Protein AF-A0A356C2L8-F1 (afdb_monomer_lite)

Radius of gyration: 14.15 Å; chains: 1; bounding box: 34×32×33 Å

Sequence (94 aa):
VMDFDPEETRRQISINTALAPAEWKNHKVNILDTPGYFDFVGDVVAALTVADSGLLVVCASSGVEVGTEKGWDALEQAGLPRAVFMNKMDRENA

pLDDT: mean 84.44, std 12.33, range [52.25, 96.69]

Structure (mmCIF, N/CA/C/O backbone):
data_AF-A0A356C2L8-F1
#
_entry.id   AF-A0A356C2L8-F1
#
loop_
_atom_site.group_PDB
_atom_site.id
_atom_site.type_symbol
_atom_site.label_atom_id
_atom_site.label_alt_id
_atom_site.label_comp_id
_atom_site.label_asym_id
_atom_site.label_entity_id
_atom_site.label_seq_id
_atom_site.pdbx_PDB_ins_code
_atom_site.Cartn_x
_atom_site.Cartn_y
_atom_site.Cartn_z
_atom_site.occupancy
_atom_site.B_iso_or_equiv
_atom_site.auth_seq_id
_atom_site.auth_comp_id
_atom_site.auth_asym_id
_atom_site.auth_atom_id
_atom_site.pdbx_PDB_model_num
ATOM 1 N N . VAL A 1 1 ? 9.010 0.950 -13.894 1.00 52.25 1 VAL A N 1
ATOM 2 C CA . VAL A 1 1 ? 9.833 1.153 -12.682 1.00 52.25 1 VAL A CA 1
ATOM 3 C C . VAL A 1 1 ? 9.160 2.275 -11.918 1.00 52.25 1 VAL A C 1
ATOM 5 O O . VAL A 1 1 ? 8.873 3.275 -12.564 1.00 52.25 1 VAL A O 1
ATOM 8 N N . MET A 1 2 ? 8.765 2.045 -10.662 1.00 60.06 2 MET A N 1
ATOM 9 C CA . MET A 1 2 ? 7.980 3.016 -9.879 1.00 60.06 2 MET A CA 1
ATOM 10 C C . MET A 1 2 ? 8.877 3.995 -9.119 1.00 60.06 2 MET A C 1
ATOM 12 O O . MET A 1 2 ? 8.59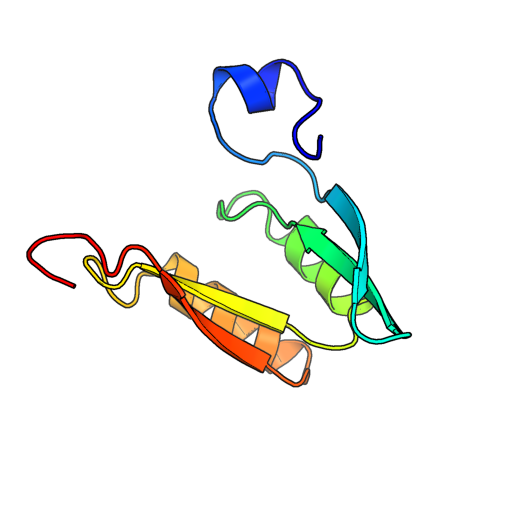2 5.183 -9.143 1.00 60.06 2 MET A O 1
ATOM 16 N N . ASP A 1 3 ? 10.005 3.519 -8.590 1.00 60.50 3 ASP A N 1
ATOM 17 C CA . ASP A 1 3 ? 11.040 4.371 -7.999 1.00 60.50 3 ASP A CA 1
ATOM 18 C C . ASP A 1 3 ? 11.974 4.884 -9.103 1.00 60.50 3 ASP A C 1
ATOM 20 O O . ASP A 1 3 ? 12.747 4.118 -9.688 1.00 60.50 3 ASP A O 1
ATOM 24 N N . PHE A 1 4 ? 11.877 6.167 -9.445 1.00 64.69 4 PHE A N 1
ATOM 25 C CA . PHE A 1 4 ? 12.692 6.777 -10.506 1.00 64.69 4 PHE A CA 1
ATOM 26 C C . PHE A 1 4 ? 13.546 7.943 -10.009 1.00 64.69 4 PHE A C 1
ATOM 28 O O . PHE A 1 4 ? 14.439 8.384 -10.739 1.00 64.69 4 PHE A O 1
ATOM 35 N N . ASP A 1 5 ? 13.323 8.425 -8.782 1.00 66.81 5 ASP A N 1
ATOM 36 C CA . ASP A 1 5 ? 14.184 9.436 -8.188 1.00 66.81 5 ASP A CA 1
ATOM 37 C C . ASP A 1 5 ? 15.522 8.795 -7.744 1.00 66.81 5 ASP A C 1
ATOM 39 O O . ASP A 1 5 ? 15.539 7.754 -7.068 1.00 66.81 5 ASP A O 1
ATOM 43 N N . PRO A 1 6 ? 16.682 9.381 -8.101 1.00 71.12 6 PRO A N 1
ATOM 44 C CA . PRO A 1 6 ? 17.981 8.933 -7.602 1.00 71.12 6 PRO A CA 1
ATOM 45 C C . PRO A 1 6 ? 18.055 8.849 -6.069 1.00 71.12 6 PRO A C 1
ATOM 47 O O . PRO A 1 6 ? 18.832 8.057 -5.531 1.00 71.12 6 PRO A O 1
ATOM 50 N N . GLU A 1 7 ? 17.269 9.662 -5.365 1.00 66.00 7 GLU A N 1
ATOM 51 C CA . GLU A 1 7 ? 17.153 9.678 -3.911 1.00 66.00 7 GLU A CA 1
ATOM 52 C C . GLU A 1 7 ? 16.370 8.455 -3.389 1.00 66.00 7 GLU A C 1
ATOM 54 O O . GLU A 1 7 ? 16.824 7.822 -2.434 1.00 66.00 7 GLU A O 1
ATOM 59 N N . GLU A 1 8 ? 15.272 8.062 -4.051 1.00 65.12 8 GLU A N 1
ATOM 60 C CA . GLU A 1 8 ? 14.485 6.848 -3.745 1.00 65.12 8 GLU A CA 1
ATOM 61 C C . GLU A 1 8 ? 15.345 5.597 -3.911 1.00 65.12 8 GLU A C 1
ATOM 63 O O . GLU A 1 8 ? 15.453 4.764 -3.009 1.00 65.12 8 GLU A O 1
ATOM 68 N N . THR A 1 9 ? 16.068 5.523 -5.032 1.00 66.81 9 THR A N 1
ATOM 69 C CA . THR A 1 9 ? 16.972 4.402 -5.322 1.00 66.81 9 THR A CA 1
ATOM 70 C C . THR A 1 9 ? 18.080 4.297 -4.271 1.00 66.81 9 THR A C 1
ATOM 72 O O . THR A 1 9 ? 18.407 3.199 -3.813 1.00 66.81 9 THR A O 1
ATOM 75 N N . ARG A 1 10 ? 18.655 5.436 -3.858 1.00 67.56 10 ARG A N 1
ATOM 76 C CA . ARG A 1 10 ? 19.739 5.491 -2.865 1.00 67.56 10 ARG A CA 1
ATOM 77 C C . ARG A 1 10 ? 19.261 5.124 -1.462 1.00 67.56 10 ARG A C 1
ATOM 79 O O . ARG A 1 10 ? 20.005 4.479 -0.729 1.00 67.56 10 ARG A O 1
ATOM 86 N N . ARG A 1 11 ? 18.060 5.561 -1.073 1.00 63.91 11 ARG A N 1
ATOM 87 C CA . ARG A 1 11 ? 17.512 5.353 0.275 1.00 63.91 11 ARG A CA 1
ATOM 88 C C . ARG A 1 11 ? 16.715 4.056 0.415 1.00 63.91 11 ARG A C 1
ATOM 90 O O . ARG A 1 11 ? 16.480 3.648 1.547 1.00 63.91 11 ARG A O 1
ATOM 97 N N . GLN A 1 12 ? 16.348 3.406 -0.695 1.00 64.12 12 GLN A N 1
ATOM 98 C CA . GLN A 1 12 ? 15.487 2.214 -0.725 1.00 64.12 12 GLN A CA 1
ATOM 99 C C . GLN A 1 12 ? 14.141 2.456 -0.016 1.00 64.12 12 GLN A C 1
ATOM 101 O O . GLN A 1 12 ? 13.604 1.571 0.648 1.00 64.12 12 GLN A O 1
ATOM 106 N N . ILE A 1 13 ? 13.623 3.681 -0.137 1.00 63.75 13 ILE A N 1
ATOM 107 C CA . ILE A 1 13 ? 12.308 4.097 0.356 1.00 63.75 13 ILE A CA 1
ATOM 108 C C . ILE A 1 13 ? 11.607 4.878 -0.755 1.00 63.75 13 ILE A C 1
ATOM 110 O O . ILE A 1 13 ? 12.259 5.669 -1.439 1.00 63.75 13 ILE A O 1
ATOM 114 N N . SER A 1 14 ? 10.298 4.686 -0.901 1.00 65.06 14 SER A N 1
ATOM 115 C CA . SER A 1 14 ? 9.461 5.500 -1.785 1.00 65.06 14 SER A CA 1
ATOM 116 C C . SER A 1 14 ? 9.337 6.912 -1.207 1.00 65.06 14 SER A C 1
ATOM 118 O O . SER A 1 14 ? 9.124 7.068 -0.000 1.00 65.06 14 SER A O 1
ATOM 120 N N . ILE A 1 15 ? 9.497 7.933 -2.048 1.00 61.81 15 ILE A N 1
ATOM 121 C CA . ILE A 1 15 ? 9.426 9.349 -1.660 1.00 61.81 15 ILE A CA 1
ATOM 122 C C . ILE A 1 15 ? 8.183 9.994 -2.273 1.00 61.81 15 ILE A C 1
ATOM 124 O O . ILE A 1 15 ? 7.555 10.813 -1.610 1.00 61.81 15 ILE A O 1
ATOM 128 N N . ASN A 1 16 ? 7.805 9.603 -3.493 1.00 67.94 16 ASN A N 1
ATOM 129 C CA . ASN A 1 16 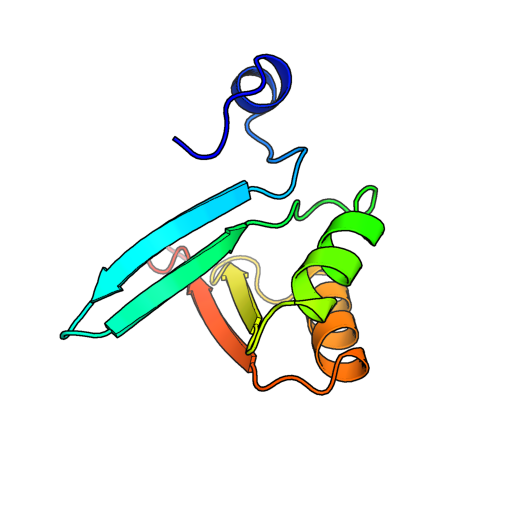? 6.619 10.111 -4.177 1.00 67.94 16 ASN A CA 1
ATOM 130 C C . ASN A 1 16 ? 5.582 9.016 -4.417 1.00 67.94 16 ASN A C 1
ATOM 132 O O . ASN A 1 16 ? 5.912 7.838 -4.551 1.00 67.94 16 ASN A O 1
ATOM 136 N N . THR A 1 17 ? 4.322 9.428 -4.558 1.00 74.00 17 THR A N 1
ATOM 137 C CA . THR A 1 17 ? 3.276 8.516 -5.029 1.00 74.00 17 THR A CA 1
ATOM 138 C C . THR A 1 17 ? 3.483 8.137 -6.501 1.00 74.00 17 THR A C 1
ATOM 140 O O . THR A 1 17 ? 3.536 9.014 -7.367 1.00 74.00 17 THR A O 1
ATOM 143 N N . ALA A 1 18 ? 3.535 6.840 -6.812 1.00 81.69 18 ALA A N 1
ATOM 144 C CA . ALA A 1 18 ? 3.712 6.331 -8.174 1.00 81.69 18 ALA A CA 1
ATOM 145 C C . ALA A 1 18 ? 2.442 5.654 -8.717 1.00 81.69 18 ALA A C 1
ATOM 147 O O . ALA A 1 18 ? 1.712 4.985 -7.990 1.00 81.69 18 ALA A O 1
ATOM 148 N N . LEU A 1 19 ? 2.189 5.797 -10.025 1.00 87.25 19 LEU A N 1
ATOM 149 C CA . LEU A 1 19 ? 1.083 5.137 -10.728 1.00 87.25 19 LEU A CA 1
ATOM 150 C C . LEU A 1 19 ? 1.605 3.972 -11.573 1.00 87.25 19 LEU A C 1
ATOM 152 O O . LEU A 1 19 ? 2.414 4.169 -12.482 1.00 87.25 19 LEU A O 1
ATOM 156 N N . ALA A 1 20 ? 1.060 2.778 -11.350 1.00 89.12 20 ALA A N 1
ATOM 157 C CA . ALA A 1 20 ? 1.366 1.590 -12.134 1.00 89.12 20 ALA A CA 1
ATOM 158 C C . ALA A 1 20 ? 0.105 0.909 -12.681 1.00 89.12 20 ALA A C 1
ATOM 160 O O . ALA A 1 20 ? -0.607 0.218 -11.947 1.00 89.12 20 ALA A O 1
ATOM 161 N N . PRO A 1 21 ? -0.184 1.072 -13.982 1.00 91.00 21 PRO A N 1
ATOM 162 C CA . PRO A 1 21 ? -1.261 0.346 -14.634 1.00 91.00 21 PRO A CA 1
ATOM 163 C C . PRO A 1 21 ? -0.857 -1.110 -14.911 1.00 91.00 21 PRO A C 1
ATOM 165 O O . PRO A 1 21 ? 0.251 -1.385 -15.372 1.00 91.00 21 PRO A O 1
ATOM 168 N N . ALA A 1 22 ? -1.788 -2.035 -14.695 1.00 91.88 22 ALA A N 1
ATOM 169 C CA . ALA A 1 22 ? -1.656 -3.454 -14.999 1.00 91.88 22 ALA A CA 1
ATOM 170 C C . ALA A 1 22 ? -2.955 -3.997 -15.610 1.00 91.88 22 ALA A C 1
ATOM 172 O O . ALA A 1 22 ? -4.048 -3.558 -15.260 1.00 91.88 22 ALA A O 1
ATOM 173 N N . GLU A 1 23 ? -2.850 -4.974 -16.507 1.00 96.00 23 GLU A N 1
ATOM 174 C CA . GLU A 1 23 ? -4.009 -5.711 -17.016 1.00 96.00 23 GLU A CA 1
ATOM 175 C C . GLU A 1 23 ? -4.094 -7.077 -16.339 1.00 96.00 23 GLU A C 1
ATOM 177 O O . GLU A 1 23 ? -3.137 -7.852 -16.344 1.00 96.00 23 GLU A O 1
ATOM 182 N N . TRP A 1 24 ? -5.253 -7.396 -15.766 1.00 93.56 24 TRP A N 1
ATOM 183 C CA . TRP A 1 24 ? -5.504 -8.689 -15.144 1.00 93.56 24 TRP A CA 1
ATOM 184 C C . TRP A 1 24 ? -6.929 -9.162 -15.423 1.00 93.56 24 TRP A C 1
ATOM 186 O O . TRP A 1 24 ? -7.891 -8.457 -15.137 1.00 93.56 24 TRP A O 1
ATOM 196 N N . LYS A 1 25 ? -7.081 -10.377 -15.974 1.00 95.00 25 LYS A N 1
ATOM 197 C CA . LYS A 1 25 ? -8.389 -11.010 -16.249 1.00 95.00 25 LYS A CA 1
ATOM 198 C C . LYS A 1 25 ? -9.362 -10.067 -16.981 1.00 95.00 25 LYS A C 1
ATOM 200 O O . LYS A 1 25 ? -10.502 -9.907 -16.554 1.00 95.00 25 LYS A O 1
ATOM 205 N N . ASN A 1 26 ? -8.912 -9.435 -18.068 1.00 95.31 26 ASN A N 1
ATOM 206 C CA . ASN A 1 26 ? -9.673 -8.447 -18.855 1.00 95.31 26 ASN A CA 1
ATOM 207 C C . ASN A 1 26 ? -10.094 -7.175 -18.090 1.00 95.31 26 ASN A C 1
ATOM 209 O O . ASN A 1 26 ? -10.999 -6.472 -18.531 1.00 95.31 26 ASN A O 1
ATOM 213 N N . HIS A 1 27 ? -9.447 -6.863 -16.967 1.00 94.69 27 HIS A N 1
ATOM 214 C CA . HIS A 1 27 ? -9.634 -5.616 -16.230 1.00 94.69 27 HIS A CA 1
ATOM 215 C C . HIS A 1 27 ? -8.324 -4.833 -16.199 1.00 94.69 27 HIS A C 1
ATOM 217 O O . HIS A 1 27 ? -7.251 -5.413 -16.033 1.00 94.69 27 HIS A O 1
ATOM 223 N N . LYS A 1 28 ? -8.414 -3.508 -16.323 1.00 95.69 28 LYS A N 1
ATOM 224 C CA . LYS A 1 28 ? -7.291 -2.610 -16.062 1.00 95.69 28 LYS A CA 1
ATOM 225 C C . LYS A 1 28 ? -7.309 -2.229 -14.585 1.00 95.69 28 LYS A C 1
ATOM 227 O O . LYS A 1 28 ? -8.278 -1.644 -14.115 1.00 95.69 28 LYS A O 1
ATOM 232 N N . VAL A 1 29 ? -6.234 -2.542 -13.880 1.00 94.94 29 VAL A N 1
ATOM 233 C CA . VAL A 1 29 ? -6.012 -2.191 -12.477 1.00 94.94 29 VAL A CA 1
ATOM 234 C C . VAL A 1 29 ? -4.954 -1.097 -12.433 1.00 94.94 29 VAL A C 1
ATOM 236 O O . VAL A 1 29 ? -3.896 -1.239 -13.039 1.00 94.94 29 VAL A O 1
ATOM 239 N N . ASN A 1 30 ? -5.232 0.002 -11.737 1.00 94.38 30 ASN A N 1
ATOM 240 C CA . ASN A 1 30 ? -4.257 1.064 -11.503 1.00 94.38 30 ASN A CA 1
ATOM 241 C C . ASN A 1 30 ? -3.803 0.988 -10.048 1.00 94.38 30 ASN A C 1
ATOM 243 O O . ASN A 1 30 ? -4.624 1.112 -9.143 1.00 94.38 30 ASN A O 1
ATOM 247 N N . ILE A 1 31 ? -2.511 0.768 -9.833 1.00 93.38 31 ILE A N 1
ATOM 248 C CA . ILE A 1 31 ? -1.914 0.718 -8.501 1.00 93.38 31 ILE A CA 1
ATOM 249 C C . ILE A 1 31 ? -1.326 2.095 -8.204 1.00 93.38 31 ILE A C 1
ATOM 251 O O . ILE A 1 31 ? -0.558 2.617 -9.013 1.00 93.38 31 ILE A O 1
ATOM 255 N N . LEU A 1 32 ? -1.713 2.668 -7.067 1.00 92.12 32 LEU A N 1
ATOM 256 C CA . LEU A 1 32 ? -1.116 3.875 -6.506 1.00 92.12 32 LEU A CA 1
ATOM 257 C C . LEU A 1 32 ? -0.206 3.440 -5.363 1.00 92.12 32 LEU A C 1
ATOM 259 O O . LEU A 1 32 ? -0.696 2.975 -4.335 1.00 92.12 32 LEU A O 1
ATOM 263 N N . ASP A 1 33 ? 1.101 3.529 -5.569 1.00 87.12 33 ASP A N 1
ATOM 264 C CA . ASP A 1 33 ? 2.081 3.230 -4.531 1.00 87.12 33 ASP A CA 1
ATOM 265 C C . ASP A 1 33 ? 2.351 4.503 -3.738 1.00 87.12 33 ASP A C 1
ATOM 267 O O . ASP A 1 33 ? 2.810 5.484 -4.313 1.00 87.12 33 ASP A O 1
ATOM 271 N N . THR A 1 34 ? 2.002 4.516 -2.453 1.00 82.56 34 THR A N 1
ATOM 272 C CA . THR A 1 34 ? 2.129 5.694 -1.587 1.00 82.56 34 THR A CA 1
ATOM 273 C C . THR A 1 34 ? 3.303 5.528 -0.626 1.00 82.56 34 THR A C 1
ATOM 275 O O . THR A 1 34 ? 3.432 4.454 -0.028 1.00 82.56 34 THR A O 1
ATOM 278 N N . PRO A 1 35 ? 4.098 6.577 -0.361 1.00 73.69 35 PRO A N 1
ATOM 279 C CA . PRO A 1 35 ? 5.175 6.510 0.622 1.00 73.69 35 PRO A CA 1
ATOM 280 C C . PRO A 1 35 ? 4.672 6.096 2.016 1.00 73.69 35 PRO A C 1
ATOM 282 O O . PRO A 1 35 ? 3.733 6.678 2.555 1.00 73.69 35 PRO A O 1
ATOM 285 N N . GLY A 1 36 ? 5.322 5.103 2.633 1.00 65.38 36 GLY A N 1
ATOM 286 C CA . GLY A 1 36 ? 4.925 4.561 3.944 1.00 65.38 36 GLY A CA 1
ATOM 287 C C . GLY A 1 36 ? 5.439 5.337 5.166 1.00 65.38 36 GLY A C 1
ATOM 288 O O . GLY A 1 36 ? 5.144 4.962 6.301 1.00 65.38 36 GLY A O 1
ATOM 289 N N . TYR A 1 37 ? 6.237 6.390 4.965 1.00 64.94 37 TYR A N 1
ATOM 290 C CA . TYR A 1 37 ? 6.813 7.183 6.055 1.00 64.94 37 TYR A CA 1
ATOM 291 C C . TYR A 1 37 ? 5.855 8.276 6.538 1.00 64.94 37 TYR A C 1
ATOM 293 O O . TYR A 1 37 ? 5.173 8.926 5.749 1.00 64.94 37 TYR A O 1
ATOM 301 N N . PHE A 1 38 ? 5.859 8.529 7.851 1.00 61.22 38 PHE A N 1
ATOM 302 C CA . PHE A 1 38 ? 4.974 9.508 8.497 1.00 61.22 38 PHE A CA 1
ATOM 303 C C . PHE A 1 38 ? 5.099 10.937 7.963 1.00 61.22 38 PHE A C 1
ATOM 305 O O . PHE A 1 38 ? 4.174 11.722 8.143 1.00 61.22 38 PHE A O 1
ATOM 312 N N . ASP A 1 39 ? 6.207 11.274 7.310 1.00 63.91 39 ASP A N 1
ATOM 313 C CA . ASP A 1 39 ? 6.418 12.605 6.743 1.00 63.91 39 ASP A CA 1
ATOM 314 C C . ASP A 1 39 ? 5.604 12.833 5.450 1.00 63.91 39 ASP A C 1
ATOM 316 O O . ASP A 1 39 ? 5.497 13.965 4.986 1.00 63.91 39 ASP A O 1
ATOM 320 N N . PHE A 1 40 ? 4.965 11.789 4.898 1.00 65.12 40 PHE A N 1
ATOM 321 C CA . PHE A 1 40 ? 4.285 11.812 3.594 1.00 65.12 40 PHE A CA 1
ATOM 322 C C . PHE A 1 40 ? 2.775 11.525 3.668 1.00 65.12 40 PHE A C 1
ATOM 324 O O . PHE A 1 40 ? 2.170 11.042 2.713 1.00 65.12 40 PHE A O 1
ATOM 331 N N . VAL A 1 41 ? 2.119 11.861 4.787 1.00 75.38 41 VAL A N 1
ATOM 332 C CA . VAL A 1 41 ? 0.659 11.666 4.943 1.00 75.38 41 VAL A CA 1
ATOM 333 C C . VAL A 1 41 ? -0.148 12.382 3.853 1.00 75.38 41 VAL A C 1
ATOM 335 O O . VAL A 1 41 ? -1.180 11.870 3.428 1.00 75.38 41 VAL A O 1
ATOM 338 N N . GLY A 1 42 ? 0.313 13.544 3.375 1.00 80.81 42 GLY A N 1
ATOM 339 C CA . GLY A 1 42 ? -0.372 14.288 2.312 1.00 80.81 42 GLY A CA 1
ATOM 340 C C . GLY A 1 42 ? -0.528 13.481 1.020 1.00 80.81 42 GLY A C 1
ATOM 341 O O . GLY A 1 42 ? -1.604 13.481 0.427 1.00 80.81 42 GLY A O 1
ATOM 342 N N . ASP A 1 43 ? 0.510 12.735 0.649 1.00 82.69 43 ASP A N 1
ATOM 343 C CA . ASP A 1 43 ? 0.533 11.877 -0.536 1.00 82.69 43 ASP A CA 1
ATOM 344 C C . ASP A 1 43 ? -0.425 10.692 -0.394 1.00 82.69 43 ASP A C 1
ATOM 346 O O . ASP A 1 43 ? -1.207 10.410 -1.302 1.00 82.69 43 ASP A O 1
ATOM 350 N N . VAL A 1 44 ? -0.447 10.063 0.786 1.00 86.00 44 VAL A N 1
ATOM 351 C CA . VAL A 1 44 ? -1.408 8.996 1.105 1.00 86.00 44 VAL A CA 1
ATOM 352 C C . VAL A 1 44 ? -2.843 9.511 0.976 1.00 86.00 44 VAL A C 1
ATOM 354 O O . VAL A 1 44 ? -3.664 8.893 0.304 1.00 86.00 44 VAL A O 1
ATOM 357 N N . VAL A 1 45 ? -3.159 10.669 1.563 1.00 87.44 45 VAL A N 1
ATOM 358 C CA . VAL A 1 45 ? -4.510 11.256 1.500 1.00 87.44 45 VAL A CA 1
ATOM 359 C C . VAL A 1 45 ? -4.900 11.622 0.063 1.00 87.44 45 VAL A C 1
ATOM 361 O O . VAL A 1 45 ? -6.033 11.366 -0.357 1.00 87.44 45 VAL A O 1
ATOM 364 N N . ALA A 1 46 ? -3.971 12.186 -0.711 1.00 89.69 46 ALA A N 1
ATOM 365 C CA . ALA A 1 46 ? -4.201 12.510 -2.115 1.00 89.69 46 ALA A CA 1
ATOM 366 C C . ALA A 1 46 ? -4.489 11.251 -2.947 1.00 89.69 46 ALA A C 1
ATOM 368 O O . ALA A 1 46 ? -5.452 11.235 -3.714 1.00 89.69 46 ALA A O 1
ATOM 369 N N . ALA A 1 47 ? -3.716 10.180 -2.750 1.00 91.38 47 ALA A N 1
ATOM 370 C CA . ALA A 1 47 ? -3.935 8.904 -3.421 1.00 91.38 47 ALA A CA 1
ATOM 371 C C . ALA A 1 47 ? -5.285 8.279 -3.044 1.00 91.38 47 ALA A C 1
ATOM 373 O O . ALA A 1 47 ? -6.030 7.855 -3.924 1.00 91.38 47 ALA A O 1
ATOM 374 N N . LEU A 1 48 ? -5.646 8.283 -1.756 1.00 92.06 48 LEU A N 1
ATOM 375 C CA . LEU A 1 48 ? -6.931 7.756 -1.291 1.00 92.06 48 LEU A CA 1
ATOM 376 C C . LEU A 1 48 ? -8.128 8.539 -1.847 1.00 92.06 48 LEU A C 1
ATOM 378 O O . LEU A 1 48 ? -9.176 7.953 -2.077 1.00 92.06 48 LEU A O 1
ATOM 382 N N . THR A 1 49 ? -7.979 9.835 -2.131 1.00 92.56 49 THR A N 1
ATOM 383 C CA . THR A 1 49 ? -9.061 10.655 -2.712 1.00 92.56 49 THR A CA 1
ATOM 384 C C . THR A 1 49 ? -9.439 10.216 -4.134 1.00 92.56 49 THR A C 1
ATOM 386 O O . THR A 1 49 ? -10.564 10.449 -4.574 1.00 92.56 49 THR A O 1
ATOM 389 N N . VAL A 1 50 ? -8.510 9.590 -4.865 1.00 94.19 50 VAL A N 1
ATOM 390 C CA . VAL A 1 50 ? -8.722 9.122 -6.247 1.00 94.19 50 VAL A CA 1
ATOM 391 C C . VAL A 1 50 ? -8.790 7.596 -6.367 1.00 94.19 50 VAL A C 1
ATOM 393 O O . VAL A 1 50 ? -9.007 7.086 -7.465 1.00 94.19 50 VAL A O 1
ATOM 396 N N . ALA A 1 51 ? -8.583 6.866 -5.271 1.00 94.81 51 ALA A N 1
ATOM 397 C CA . ALA A 1 51 ? -8.616 5.412 -5.250 1.00 94.81 51 ALA A CA 1
ATOM 398 C C . ALA A 1 51 ? -10.036 4.885 -5.003 1.00 94.81 51 ALA A C 1
ATOM 400 O O . ALA A 1 51 ? -10.776 5.413 -4.179 1.00 94.81 51 ALA A O 1
ATOM 401 N N . ASP A 1 52 ? -10.380 3.771 -5.652 1.00 95.88 52 ASP A N 1
ATOM 402 C CA . ASP A 1 52 ? -11.652 3.076 -5.407 1.00 95.88 52 ASP A CA 1
ATOM 403 C C . ASP A 1 52 ? -11.591 2.138 -4.183 1.00 95.88 52 ASP A C 1
ATOM 405 O O . ASP A 1 52 ? -12.619 1.730 -3.641 1.00 95.88 52 ASP A O 1
ATOM 409 N N . SER A 1 53 ? -10.385 1.740 -3.763 1.00 95.12 53 SER A N 1
ATOM 410 C CA . SER A 1 53 ? -10.145 0.838 -2.629 1.00 95.12 53 SER A CA 1
ATOM 411 C C . SER A 1 53 ? -8.700 0.934 -2.136 1.00 95.12 53 SER A C 1
ATOM 413 O O . SER A 1 53 ? -7.827 1.403 -2.867 1.00 95.12 53 SER A O 1
ATOM 415 N N . GLY A 1 54 ? -8.438 0.461 -0.916 1.00 94.31 54 GLY A N 1
ATOM 416 C CA . GLY A 1 54 ? -7.094 0.411 -0.338 1.00 94.31 54 GLY A CA 1
ATOM 417 C C . GLY A 1 54 ? -6.585 -0.998 -0.043 1.00 94.31 54 GLY A C 1
ATOM 418 O O . GLY A 1 54 ? -7.352 -1.903 0.292 1.00 94.31 54 GLY A O 1
ATOM 419 N N . LEU A 1 55 ? -5.265 -1.174 -0.106 1.00 94.62 55 LEU A N 1
ATOM 420 C CA . LEU A 1 55 ? -4.577 -2.395 0.305 1.00 94.62 55 LEU A CA 1
ATOM 421 C C . LEU A 1 55 ? -3.562 -2.063 1.401 1.00 94.62 55 LEU A C 1
ATOM 423 O O . LEU A 1 55 ? -2.570 -1.389 1.144 1.00 94.62 55 LEU A O 1
ATOM 427 N N . LEU A 1 56 ? -3.796 -2.557 2.614 1.00 93.44 56 LEU A N 1
ATOM 428 C CA . LEU A 1 56 ? -2.869 -2.399 3.730 1.00 93.44 56 LEU A CA 1
ATOM 429 C C . LEU A 1 56 ? -1.922 -3.600 3.783 1.00 93.44 56 LEU A C 1
ATOM 431 O O . LEU A 1 56 ? -2.354 -4.734 3.991 1.00 93.44 56 LEU A O 1
ATOM 435 N N . VAL A 1 57 ? -0.626 -3.365 3.595 1.00 93.38 57 VAL A N 1
ATOM 436 C CA . VAL A 1 57 ? 0.392 -4.420 3.653 1.00 93.38 57 VAL A CA 1
ATOM 437 C C . VAL A 1 57 ? 0.969 -4.495 5.062 1.00 93.38 57 VAL A C 1
ATOM 439 O O . VAL A 1 57 ? 1.485 -3.507 5.578 1.00 93.38 57 VAL A O 1
ATOM 442 N N . VAL A 1 58 ? 0.905 -5.675 5.677 1.00 93.19 58 VAL A N 1
ATOM 443 C CA . VAL A 1 58 ? 1.370 -5.916 7.048 1.00 93.19 58 VAL A CA 1
ATOM 444 C C . VAL A 1 58 ? 2.448 -6.985 7.031 1.00 93.19 58 VAL A C 1
ATOM 446 O O . VAL A 1 58 ? 2.301 -8.033 6.411 1.00 93.19 58 VAL A O 1
ATOM 449 N N . CYS A 1 59 ? 3.565 -6.724 7.698 1.00 92.38 59 CYS A N 1
ATOM 450 C CA . CYS A 1 59 ? 4.647 -7.689 7.828 1.00 92.38 59 CYS A CA 1
ATOM 451 C C . CYS A 1 59 ? 4.236 -8.784 8.819 1.00 92.38 59 CYS A C 1
ATOM 453 O O . CYS A 1 59 ? 3.991 -8.491 9.982 1.00 92.38 59 CYS A O 1
ATOM 455 N N . ALA A 1 60 ? 4.199 -10.042 8.386 1.00 93.06 60 ALA A N 1
ATOM 456 C CA . ALA A 1 60 ? 3.803 -11.169 9.226 1.00 93.06 60 ALA A CA 1
ATOM 457 C C . ALA A 1 60 ? 4.692 -11.317 10.469 1.00 93.06 60 ALA A C 1
ATOM 459 O O . ALA A 1 60 ? 4.186 -11.488 11.570 1.00 93.06 60 ALA A O 1
ATOM 460 N N . SER A 1 61 ? 6.006 -11.113 10.316 1.00 91.38 61 SER A N 1
ATOM 461 C CA . SER A 1 61 ? 6.946 -11.251 11.432 1.00 91.38 61 SER A CA 1
ATOM 462 C C . SER A 1 61 ? 6.911 -10.109 12.453 1.00 91.38 61 SER A C 1
ATOM 464 O O . SER A 1 61 ? 7.270 -10.331 13.604 1.00 91.38 61 SER A O 1
ATOM 466 N N . SER A 1 62 ? 6.578 -8.876 12.041 1.00 89.69 62 SER A N 1
ATOM 467 C CA . SER A 1 62 ? 6.526 -7.727 12.970 1.00 89.69 62 SER A CA 1
ATOM 468 C C . SER A 1 62 ? 5.110 -7.340 13.395 1.00 89.69 62 SER A C 1
ATOM 470 O O . SER A 1 62 ? 4.947 -6.646 14.393 1.00 89.69 62 SER A O 1
ATOM 472 N N . GLY A 1 63 ? 4.086 -7.854 12.711 1.00 90.81 63 GLY A N 1
ATOM 473 C CA . GLY A 1 63 ? 2.689 -7.609 13.030 1.00 90.81 63 GLY A CA 1
ATOM 474 C C . GLY A 1 63 ? 2.267 -6.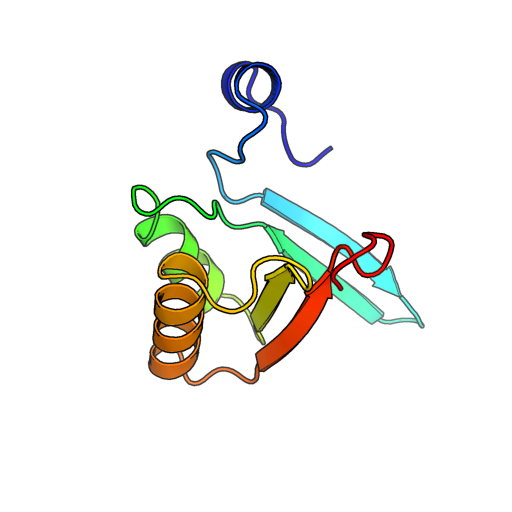161 12.782 1.00 90.81 63 GLY A C 1
ATOM 475 O O . GLY A 1 63 ? 2.731 -5.504 11.849 1.00 90.81 63 GLY A O 1
ATOM 476 N N . VAL A 1 64 ? 1.330 -5.691 13.607 1.00 92.56 64 VAL A N 1
ATOM 477 C CA . VAL A 1 64 ? 0.800 -4.324 13.558 1.00 92.56 64 VAL A CA 1
ATOM 478 C C . VAL A 1 64 ? 1.807 -3.366 14.184 1.00 92.56 64 VAL A C 1
ATOM 480 O O . VAL A 1 64 ? 2.190 -3.516 15.342 1.00 92.56 64 VAL A O 1
ATOM 483 N N . GLU A 1 65 ? 2.196 -2.353 13.420 1.00 91.44 65 GLU A N 1
ATOM 484 C CA . GLU A 1 65 ? 3.048 -1.258 13.878 1.00 91.44 65 GLU A CA 1
ATOM 485 C C . GLU A 1 65 ? 2.273 0.066 13.846 1.00 91.44 65 GLU A C 1
ATOM 487 O O . GLU A 1 65 ? 1.189 0.162 13.270 1.00 91.44 65 GLU A O 1
ATOM 492 N N . VAL A 1 66 ? 2.857 1.134 14.395 1.00 89.31 66 VAL A N 1
ATOM 493 C CA . VAL A 1 66 ? 2.246 2.479 14.376 1.00 89.31 66 VAL A CA 1
ATOM 494 C C . VAL A 1 66 ? 1.913 2.930 12.945 1.00 89.31 66 VAL A C 1
ATOM 496 O O . VAL A 1 66 ? 0.909 3.600 12.716 1.00 89.31 66 VAL A O 1
ATOM 499 N N . GLY A 1 67 ? 2.734 2.556 11.956 1.00 87.06 67 GLY A N 1
ATOM 500 C CA . GLY A 1 67 ? 2.444 2.817 10.541 1.00 87.06 67 GLY A CA 1
ATOM 501 C C . GLY A 1 67 ? 1.194 2.082 10.048 1.00 87.06 67 GLY A C 1
ATOM 502 O O . GLY A 1 67 ? 0.391 2.656 9.316 1.00 87.06 67 GLY A O 1
ATOM 503 N N . THR A 1 68 ? 0.990 0.844 10.504 1.00 90.12 68 THR A N 1
ATOM 504 C CA . THR A 1 68 ? -0.189 0.031 10.190 1.00 90.12 68 THR A CA 1
ATOM 505 C C . THR A 1 68 ? -1.463 0.648 10.757 1.00 90.12 68 THR A C 1
ATOM 507 O O . THR A 1 68 ? -2.445 0.759 10.030 1.00 90.12 68 THR A O 1
ATOM 510 N N . GLU A 1 69 ? -1.442 1.094 12.016 1.00 91.62 69 GLU A N 1
ATOM 511 C CA . GLU A 1 69 ? -2.585 1.764 12.656 1.00 91.62 69 GLU A CA 1
ATOM 512 C C . GLU A 1 69 ? -2.953 3.059 11.924 1.00 91.62 69 GLU A C 1
ATOM 514 O O . GLU A 1 69 ? -4.111 3.271 11.577 1.00 91.62 69 GLU A O 1
ATOM 519 N N . LYS A 1 70 ? -1.962 3.891 11.578 1.00 89.12 70 LYS A N 1
ATOM 520 C CA . LYS A 1 70 ? -2.235 5.123 10.823 1.00 89.12 70 LYS A CA 1
ATOM 521 C C . LYS A 1 70 ? -2.760 4.855 9.415 1.00 89.12 70 LYS A C 1
ATOM 523 O O . LYS A 1 70 ? -3.651 5.566 8.959 1.00 89.12 70 LYS A O 1
ATOM 528 N N . GLY A 1 71 ? -2.223 3.849 8.724 1.00 89.69 71 GLY A N 1
ATOM 529 C CA . GLY A 1 71 ? -2.73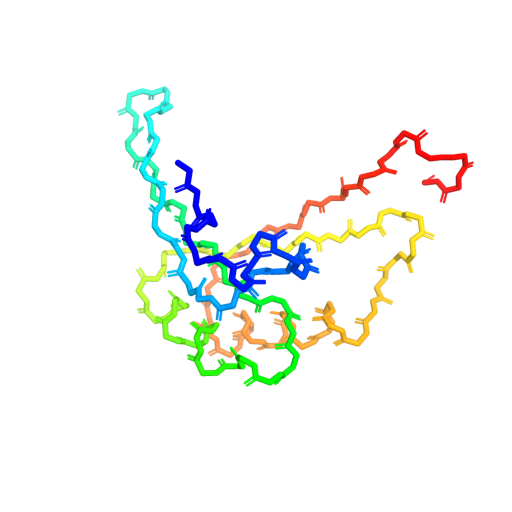9 3.429 7.420 1.00 89.69 71 GLY A CA 1
ATOM 530 C C . GLY A 1 71 ? -4.180 2.925 7.516 1.00 89.69 71 GLY A C 1
ATOM 531 O O . GLY A 1 71 ? -5.012 3.249 6.669 1.00 89.69 71 GLY A O 1
ATOM 532 N N . TRP A 1 72 ? -4.497 2.187 8.582 1.00 92.31 72 TRP A N 1
ATOM 533 C CA . TRP A 1 72 ? -5.854 1.741 8.874 1.00 92.31 72 TRP A CA 1
ATOM 534 C C . TRP A 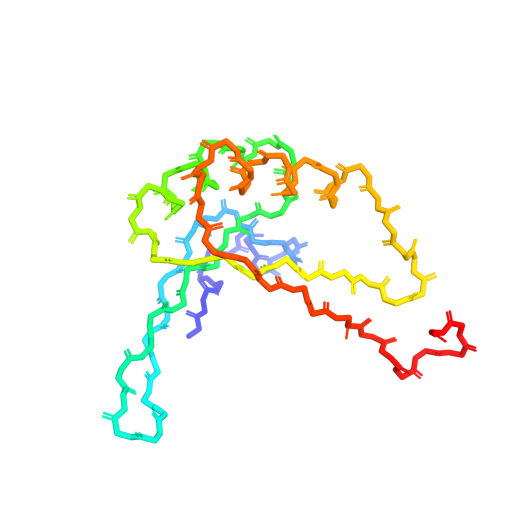1 72 ? -6.813 2.914 9.103 1.00 92.31 72 TRP A C 1
ATOM 536 O O . TRP A 1 72 ? -7.873 2.956 8.478 1.00 92.31 72 TRP A O 1
ATOM 546 N N . ASP A 1 73 ? -6.422 3.881 9.933 1.00 91.81 73 ASP A N 1
ATOM 547 C CA . ASP A 1 73 ? -7.223 5.070 10.228 1.00 91.81 73 ASP A CA 1
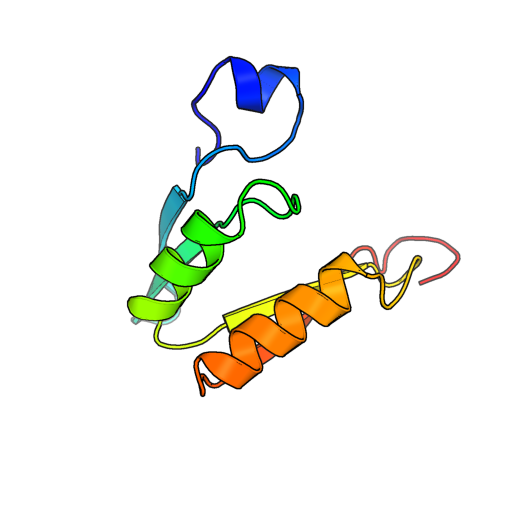ATOM 548 C C . ASP A 1 73 ? -7.421 5.953 8.992 1.00 91.81 73 ASP A C 1
ATOM 550 O O . ASP A 1 73 ? -8.511 6.481 8.783 1.00 91.81 73 ASP A O 1
ATOM 554 N N . ALA A 1 74 ? -6.402 6.092 8.139 1.00 90.81 74 ALA A N 1
ATOM 555 C CA . ALA A 1 74 ? -6.515 6.832 6.883 1.00 90.81 74 ALA A CA 1
ATOM 556 C C . ALA A 1 74 ? -7.554 6.194 5.944 1.00 90.81 74 ALA A C 1
ATOM 558 O O . ALA A 1 74 ? -8.387 6.893 5.365 1.00 90.81 74 ALA A O 1
ATOM 559 N N . LEU A 1 75 ? -7.554 4.861 5.837 1.00 92.38 75 LEU A N 1
ATOM 560 C CA . LEU A 1 75 ? -8.549 4.117 5.061 1.00 92.38 75 LEU A CA 1
ATOM 561 C C . LEU A 1 75 ? -9.952 4.192 5.678 1.00 92.38 75 LEU A C 1
ATOM 563 O O . LEU A 1 75 ? -10.938 4.235 4.941 1.00 92.38 75 LEU A O 1
ATOM 567 N N . GLU A 1 76 ? -10.046 4.226 7.010 1.00 93.88 76 GLU A N 1
ATOM 568 C CA . GLU A 1 76 ? -11.304 4.427 7.740 1.00 93.88 76 GLU A CA 1
ATOM 569 C C . GLU A 1 76 ? -11.901 5.795 7.445 1.00 93.88 76 GLU A C 1
ATOM 571 O O . GLU A 1 76 ? -13.062 5.893 7.054 1.00 93.88 76 GLU A O 1
ATOM 576 N N . GLN A 1 77 ? -11.088 6.843 7.555 1.00 92.75 77 GLN A N 1
ATOM 577 C CA . GLN A 1 77 ? -11.503 8.215 7.279 1.00 92.75 77 GLN A CA 1
ATOM 578 C C . GLN A 1 77 ? -11.905 8.415 5.816 1.00 92.75 77 GLN A C 1
ATOM 580 O O . GLN A 1 77 ? -12.840 9.164 5.539 1.00 92.75 77 GLN A O 1
ATOM 585 N N . ALA A 1 78 ? -11.238 7.729 4.884 1.00 92.69 78 ALA A N 1
ATOM 586 C CA . ALA A 1 78 ? -11.592 7.757 3.468 1.00 92.69 78 ALA A CA 1
ATOM 587 C C . ALA A 1 78 ? -12.907 7.013 3.154 1.00 92.69 78 ALA A C 1
ATOM 589 O O . ALA A 1 78 ? -13.467 7.196 2.076 1.00 92.69 78 ALA A O 1
ATOM 590 N N . GLY A 1 79 ? -13.408 6.168 4.065 1.00 95.00 79 GLY A N 1
ATOM 591 C CA . GLY A 1 79 ? -14.631 5.387 3.858 1.00 95.00 79 GLY A CA 1
ATOM 592 C C . GLY A 1 79 ? -14.523 4.351 2.734 1.00 95.00 79 GLY A C 1
ATOM 593 O O . GLY A 1 79 ? -15.542 3.929 2.186 1.00 95.00 79 GLY A O 1
ATOM 594 N N . LEU A 1 80 ? -13.300 3.950 2.368 1.00 93.44 80 LEU A N 1
ATOM 595 C CA . LEU A 1 80 ? -13.053 3.058 1.238 1.00 93.44 80 LEU A CA 1
ATOM 596 C C . LEU A 1 80 ? -13.101 1.576 1.642 1.00 93.44 80 LEU A C 1
ATOM 598 O O . LEU A 1 80 ? -12.653 1.207 2.740 1.00 93.44 80 LEU A O 1
ATOM 602 N N . PRO A 1 81 ? -13.560 0.691 0.734 1.00 96.69 81 PRO A N 1
ATOM 603 C CA . PRO A 1 81 ? -13.300 -0.736 0.843 1.00 96.69 81 PRO A CA 1
ATOM 604 C C . PRO A 1 81 ? -11.797 -0.986 0.972 1.00 96.69 81 PRO A C 1
ATOM 606 O O . PRO A 1 81 ? -10.994 -0.395 0.245 1.00 96.69 81 PRO A O 1
ATOM 609 N N . ARG A 1 82 ? -11.407 -1.877 1.886 1.00 94.38 82 ARG A N 1
ATOM 610 C CA . ARG A 1 82 ? -9.997 -2.190 2.116 1.00 94.38 82 ARG A CA 1
ATOM 611 C C . ARG A 1 82 ? -9.743 -3.676 2.283 1.00 94.38 82 ARG A C 1
ATOM 613 O O . ARG A 1 82 ? -10.579 -4.402 2.819 1.00 94.38 82 ARG A O 1
ATOM 620 N N . ALA A 1 83 ? -8.565 -4.104 1.851 1.00 96.19 83 ALA A N 1
ATOM 621 C CA . ALA A 1 83 ? -8.031 -5.437 2.084 1.00 96.19 83 ALA A CA 1
ATOM 622 C C . ALA A 1 83 ? -6.713 -5.348 2.861 1.00 96.19 83 ALA A C 1
ATOM 624 O O . ALA A 1 83 ? -6.021 -4.332 2.810 1.00 96.19 83 ALA A O 1
ATOM 625 N N . VAL A 1 84 ? -6.360 -6.426 3.561 1.00 95.81 84 VAL A N 1
ATOM 626 C CA . VAL A 1 84 ? -5.072 -6.564 4.250 1.00 95.81 84 VAL A CA 1
ATOM 627 C C . VAL A 1 84 ? -4.277 -7.682 3.588 1.00 95.81 84 VAL A C 1
ATOM 629 O O . VAL A 1 84 ? -4.809 -8.768 3.360 1.00 95.81 84 VAL A O 1
ATOM 632 N N . PHE A 1 85 ? -3.006 -7.425 3.291 1.00 96.19 85 PHE A N 1
ATOM 633 C CA . PHE A 1 85 ? -2.076 -8.421 2.771 1.00 96.19 85 PHE A CA 1
ATOM 634 C C . PHE A 1 85 ? -0.956 -8.682 3.777 1.00 96.19 85 PHE A C 1
ATOM 636 O O . PHE A 1 85 ? -0.155 -7.793 4.069 1.00 96.19 85 PHE A O 1
ATOM 643 N N . MET A 1 86 ? -0.887 -9.916 4.278 1.00 95.31 86 MET A N 1
ATOM 644 C CA . MET A 1 86 ? 0.209 -10.373 5.131 1.00 95.31 86 MET A CA 1
ATOM 645 C C . MET A 1 86 ? 1.421 -10.720 4.263 1.00 95.31 86 MET A C 1
ATOM 647 O O . MET A 1 86 ? 1.374 -11.638 3.445 1.00 95.31 86 MET A O 1
ATOM 651 N N . ASN A 1 87 ? 2.505 -9.971 4.430 1.00 92.75 87 ASN A N 1
ATOM 652 C CA . ASN A 1 87 ? 3.736 -10.094 3.659 1.00 92.75 87 ASN A CA 1
ATOM 653 C C . ASN A 1 87 ? 4.865 -10.723 4.492 1.00 92.75 87 ASN A C 1
ATOM 655 O O . ASN A 1 87 ? 4.834 -10.685 5.719 1.00 92.75 87 ASN A O 1
ATOM 659 N N . LYS A 1 88 ? 5.912 -11.220 3.824 1.00 91.31 88 LYS A N 1
ATOM 660 C CA . LYS A 1 88 ? 7.104 -11.841 4.434 1.00 91.31 88 LYS A CA 1
ATOM 661 C C . LYS A 1 88 ? 6.794 -13.118 5.228 1.00 91.31 88 LYS A C 1
ATOM 663 O O . LYS A 1 88 ? 7.410 -13.378 6.261 1.00 91.31 88 LYS A O 1
ATOM 668 N N . MET A 1 89 ? 5.841 -13.904 4.720 1.00 93.06 89 MET A N 1
ATOM 669 C CA . MET A 1 89 ? 5.444 -15.212 5.267 1.00 93.06 89 MET A CA 1
ATOM 670 C C . MET A 1 89 ? 6.565 -16.266 5.212 1.00 93.06 89 MET A C 1
ATOM 672 O O . MET A 1 89 ? 6.451 -17.326 5.809 1.00 93.06 89 MET A O 1
ATOM 676 N N . ASP A 1 90 ? 7.637 -15.994 4.469 1.00 91.25 90 ASP A N 1
ATOM 677 C CA . ASP A 1 90 ? 8.827 -16.835 4.329 1.00 91.25 90 ASP A CA 1
ATOM 678 C C . ASP A 1 90 ? 9.784 -16.772 5.534 1.00 91.25 90 ASP A C 1
ATOM 680 O O . ASP A 1 90 ? 10.723 -17.562 5.615 1.00 91.25 90 ASP A O 1
ATOM 684 N N . ARG A 1 91 ? 9.574 -15.844 6.476 1.00 88.75 91 ARG A N 1
ATOM 685 C CA . ARG A 1 91 ? 10.428 -15.690 7.662 1.00 88.75 91 ARG A CA 1
ATOM 686 C C . ARG A 1 91 ? 10.097 -16.729 8.732 1.00 88.75 91 ARG A C 1
ATOM 688 O O . ARG A 1 91 ? 8.947 -17.100 8.909 1.00 88.75 91 ARG A O 1
ATOM 695 N N . GLU A 1 92 ? 11.093 -17.121 9.525 1.00 76.50 92 GLU A N 1
ATOM 696 C CA . GLU A 1 92 ? 10.939 -18.153 10.571 1.00 76.50 92 GLU A CA 1
ATOM 697 C C . GLU A 1 92 ? 9.904 -17.818 11.668 1.00 76.50 92 GLU A C 1
ATOM 699 O O . GLU A 1 92 ? 9.476 -18.720 12.379 1.00 76.50 92 GLU A O 1
ATOM 704 N N . ASN A 1 93 ? 9.471 -16.555 11.783 1.00 73.50 93 ASN A N 1
ATOM 705 C CA . ASN A 1 93 ? 8.509 -16.073 12.786 1.00 73.50 93 ASN A CA 1
ATOM 706 C C . ASN A 1 93 ? 7.263 -15.414 12.158 1.00 73.50 93 ASN A C 1
ATOM 708 O O . ASN A 1 93 ? 6.766 -14.428 12.700 1.00 73.50 93 ASN A O 1
ATOM 712 N N . ALA A 1 94 ? 6.843 -15.867 10.976 1.00 63.84 94 ALA A N 1
ATOM 713 C CA . ALA A 1 94 ? 5.656 -15.362 10.279 1.00 63.84 94 ALA A CA 1
ATOM 714 C C . ALA A 1 94 ? 4.345 -16.012 10.753 1.00 63.84 94 ALA A C 1
ATOM 716 O O . ALA A 1 94 ? 4.382 -17.178 11.207 1.00 63.84 94 ALA A O 1
#

Foldseek 3Di:
DFDDDPVCVVVVWDDAWGWDWDDDPNDIDIDTDATLDPVGVVRVLVCLVPDQEEEQEAEQQVGDDPSSVVNVVSRVVSVHHYDYHHPPPVDPRD

Secondary structure (DSSP, 8-state):
----SHHHHHHTS--S-EEEEEEETTEEEEEEE---SGGGHHHHHHHHHH-S-EEEEEETTTBS-HHHHHHHHHHHHHT--EEEEEE-TTSTT-